Protein AF-A0A1V5ZK02-F1 (afdb_monomer_lite)

Radius of gyration: 15.04 Å; chains: 1; bounding box: 35×36×33 Å

InterPro domains:
  IPR056931 Phage T5 D14-like [PF24608] (16-97)

Foldseek 3Di:
DPPQPDDPVNVVVCPPPDLLRLQCRFEPDRDDLFWQEREHEEEDADDDPCLLVDPPRVVVVSVVRQCVRCVSSVHWYKYWYHYPPDFIKIWGQDDDPPFPDDRPNTGIHGPVVVVPDDCVVTGD

Secondary structure (DSSP, 8-state):
----TT-TTSGGG-TTS-HHHHHTTSSSB---TTB-EEEEEEEES---GGGGG-TT-HHHHHHHHHHHHHHHTTSEEEEEEEETTS--EEEESS--TT-SEEETTEEEEE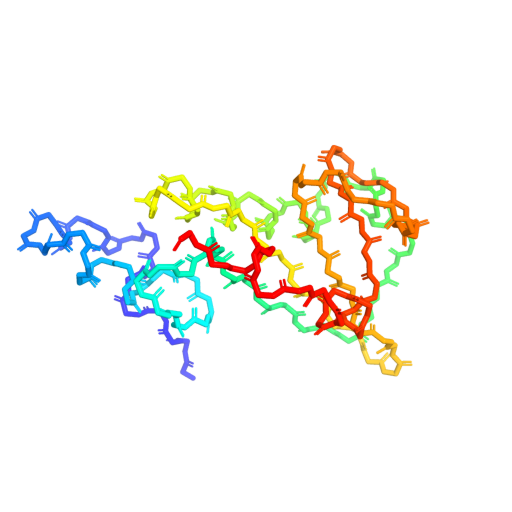HHHHHTS-HHHHB-

pLDDT: mean 85.63, std 16.73, range [30.28, 98.06]

Structure (mmCIF, N/CA/C/O backbone):
data_AF-A0A1V5ZK02-F1
#
_entry.id   AF-A0A1V5ZK02-F1
#
loop_
_atom_site.group_PDB
_atom_site.id
_atom_site.type_symbol
_atom_site.label_atom_id
_atom_site.label_alt_id
_atom_site.label_comp_id
_atom_site.label_asym_id
_atom_site.label_entity_id
_atom_site.label_seq_id
_atom_site.pdbx_PDB_ins_code
_atom_site.Cartn_x
_atom_site.Cartn_y
_atom_site.Cartn_z
_atom_site.occupancy
_atom_site.B_iso_or_equiv
_atom_site.auth_seq_id
_atom_site.auth_comp_id
_atom_site.auth_asym_id
_atom_site.auth_atom_id
_atom_site.pdbx_PDB_model_num
ATOM 1 N N . MET A 1 1 ? -16.018 10.434 -12.342 1.00 30.28 1 MET A N 1
ATOM 2 C CA . MET A 1 1 ? -16.495 10.823 -10.998 1.00 30.28 1 MET A CA 1
ATOM 3 C C . MET A 1 1 ? -15.443 10.374 -10.000 1.00 30.28 1 MET A C 1
ATOM 5 O O . MET A 1 1 ? -15.178 9.184 -9.946 1.00 30.28 1 MET A O 1
ATOM 9 N N . SER A 1 2 ? -14.779 11.310 -9.317 1.00 37.97 2 SER A N 1
ATOM 10 C CA . SER A 1 2 ? -13.853 11.001 -8.218 1.00 37.97 2 SER A CA 1
ATOM 11 C C . SER A 1 2 ? -14.695 10.634 -6.992 1.00 37.97 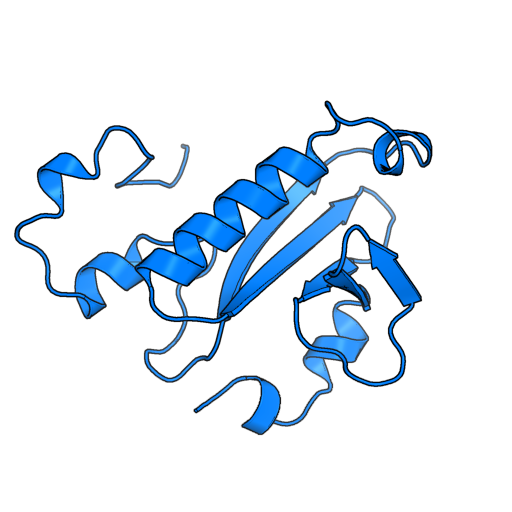2 SER A C 1
ATOM 13 O O . SER A 1 2 ? -15.553 11.421 -6.601 1.00 37.97 2 SER A O 1
ATOM 15 N N . GLY A 1 3 ? -14.533 9.417 -6.470 1.00 35.53 3 GLY A N 1
ATOM 16 C CA . GLY A 1 3 ? -15.409 8.798 -5.463 1.00 35.53 3 GLY A CA 1
ATOM 17 C C . GLY A 1 3 ? -15.213 9.277 -4.022 1.00 35.53 3 GLY A C 1
ATOM 18 O O . GLY A 1 3 ? -15.828 8.725 -3.117 1.00 35.53 3 GLY A O 1
ATOM 19 N N . ALA A 1 4 ? -14.392 10.298 -3.778 1.00 42.88 4 ALA A N 1
ATOM 20 C CA . ALA A 1 4 ? -14.150 10.797 -2.429 1.00 42.88 4 ALA A CA 1
ATOM 21 C C . ALA A 1 4 ? -15.220 11.829 -2.028 1.00 42.88 4 ALA A C 1
ATOM 23 O O . ALA A 1 4 ? -15.072 13.026 -2.280 1.00 42.88 4 ALA A O 1
ATOM 24 N N . TYR A 1 5 ? -16.295 11.382 -1.367 1.00 44.50 5 TYR A N 1
ATOM 25 C CA . TYR A 1 5 ? -17.279 12.286 -0.744 1.00 44.50 5 TYR A CA 1
ATOM 26 C C . TYR A 1 5 ? -16.613 13.192 0.321 1.00 44.50 5 TYR A C 1
ATOM 28 O O . TYR A 1 5 ? -17.021 14.336 0.533 1.00 44.50 5 TYR A O 1
ATOM 36 N N . LEU A 1 6 ? -15.505 12.724 0.912 1.00 47.56 6 LEU A N 1
ATOM 37 C CA . LEU A 1 6 ? -14.666 13.451 1.864 1.00 47.56 6 LEU A CA 1
ATOM 38 C C . LEU A 1 6 ? -13.194 13.495 1.411 1.00 47.56 6 LEU A C 1
ATOM 40 O O . LEU A 1 6 ? -12.305 12.989 2.083 1.00 47.56 6 LEU A O 1
ATOM 44 N N . GLY A 1 7 ? -12.905 14.135 0.273 1.00 45.00 7 GLY A N 1
ATOM 45 C CA . GLY A 1 7 ? -11.529 14.562 -0.024 1.00 45.00 7 GLY A CA 1
ATOM 46 C C . GLY A 1 7 ? -10.998 15.528 1.050 1.00 45.00 7 GLY A C 1
ATOM 47 O O . GLY A 1 7 ? -11.788 16.161 1.750 1.00 45.00 7 GLY A O 1
ATOM 48 N N . ALA A 1 8 ? -9.674 15.681 1.165 1.00 51.12 8 ALA A N 1
ATOM 49 C CA . ALA A 1 8 ? -8.982 16.423 2.236 1.00 51.12 8 ALA A CA 1
ATOM 50 C C . ALA A 1 8 ? -9.549 17.825 2.587 1.00 51.12 8 ALA A C 1
ATOM 52 O O . ALA A 1 8 ? -9.372 18.282 3.713 1.00 51.12 8 ALA A O 1
ATOM 53 N N . GLY A 1 9 ? -10.260 18.495 1.669 1.00 44.91 9 GLY A N 1
ATOM 54 C CA . GLY A 1 9 ? -10.945 19.774 1.913 1.00 44.91 9 GLY A CA 1
ATOM 55 C C . GLY A 1 9 ? -12.306 19.691 2.631 1.00 44.91 9 GLY A C 1
ATOM 56 O O . GLY A 1 9 ? -12.764 20.692 3.171 1.00 44.91 9 GLY A O 1
ATOM 57 N N . ASN A 1 10 ? -12.951 18.523 2.686 1.00 46.22 10 ASN A N 1
ATOM 58 C CA . ASN A 1 10 ? -14.303 18.344 3.236 1.00 46.22 10 ASN A CA 1
ATOM 59 C C . ASN A 1 10 ? -14.328 17.790 4.669 1.00 46.22 10 ASN A C 1
ATOM 61 O O . ASN A 1 10 ? -15.407 17.670 5.248 1.00 46.22 10 ASN A O 1
ATOM 65 N N . PHE A 1 11 ? -13.174 17.487 5.273 1.00 50.66 11 PHE A N 1
ATOM 66 C CA . PHE A 1 11 ? -13.100 16.915 6.626 1.00 50.66 11 PHE A CA 1
ATOM 67 C C . PHE A 1 11 ? -13.713 17.829 7.704 1.00 50.66 11 PHE A C 1
ATOM 69 O O . PHE A 1 11 ? -14.243 17.349 8.700 1.00 50.66 11 PHE A O 1
ATOM 76 N N . ILE A 1 12 ? -13.767 19.145 7.461 1.00 49.19 12 ILE A N 1
ATOM 77 C CA . ILE A 1 12 ? -14.454 20.111 8.339 1.00 49.19 12 ILE A CA 1
ATOM 78 C C . ILE A 1 12 ? -15.954 19.769 8.503 1.00 49.19 12 ILE A C 1
ATOM 80 O O . ILE A 1 12 ? -16.556 20.111 9.516 1.00 49.19 12 ILE A O 1
ATOM 84 N N . ARG A 1 13 ? -16.564 19.033 7.559 1.00 50.69 13 ARG A N 1
ATOM 85 C CA . ARG A 1 13 ? -17.958 18.558 7.653 1.00 50.69 13 ARG A CA 1
ATOM 86 C C . ARG A 1 13 ? -18.123 17.205 8.358 1.00 50.69 13 ARG A C 1
ATOM 88 O O . ARG A 1 13 ? -19.255 16.833 8.647 1.00 50.69 13 ARG A O 1
ATOM 95 N N . ALA A 1 14 ? -17.037 16.485 8.647 1.00 53.06 14 ALA A N 1
ATOM 96 C CA . ALA A 1 14 ? -17.073 15.165 9.284 1.00 53.06 14 ALA A CA 1
ATOM 97 C C . ALA A 1 14 ? -17.080 15.218 10.824 1.00 53.06 14 ALA A C 1
ATOM 99 O O . ALA A 1 14 ? -17.294 14.193 11.460 1.00 53.06 14 ALA A O 1
ATOM 100 N N . ALA A 1 15 ? -16.925 16.401 11.432 1.00 56.47 15 ALA A N 1
ATOM 101 C CA . ALA A 1 15 ? -16.872 16.581 12.889 1.00 56.47 15 ALA A CA 1
ATOM 102 C C . ALA A 1 15 ? -18.138 16.122 13.654 1.00 56.47 15 ALA A C 1
ATOM 104 O O . ALA A 1 15 ? -18.110 16.047 14.877 1.00 56.47 15 ALA A O 1
ATOM 105 N N . GLY A 1 16 ? -19.241 15.829 12.952 1.00 59.09 16 GLY A N 1
ATOM 106 C CA . GLY A 1 16 ? -20.477 15.283 13.526 1.00 59.09 16 GLY A CA 1
ATOM 107 C C . GLY A 1 16 ? -20.729 13.794 13.247 1.00 59.09 16 GLY A C 1
ATOM 108 O O . GLY A 1 16 ? -21.797 13.306 13.602 1.00 59.09 16 GLY A O 1
ATOM 109 N N . LEU A 1 17 ? -19.806 13.089 12.582 1.00 67.56 17 LEU A N 1
ATOM 110 C CA . LEU A 1 17 ? -19.939 11.667 12.242 1.00 67.56 17 LEU A CA 1
ATOM 111 C C . LEU A 1 17 ? -19.232 10.785 13.276 1.00 67.56 17 LEU A C 1
ATOM 113 O O . LEU A 1 17 ? -18.156 11.148 13.756 1.00 67.56 17 LEU A O 1
ATOM 117 N N . THR A 1 18 ? -19.800 9.613 13.574 1.00 71.06 18 THR A N 1
ATOM 118 C CA . THR A 1 18 ? -19.133 8.599 14.409 1.00 71.06 18 THR A CA 1
ATOM 119 C C . THR A 1 18 ? -17.879 8.068 13.711 1.00 71.06 18 THR A C 1
ATOM 121 O O . THR A 1 18 ? -17.777 8.127 12.485 1.00 71.06 18 THR A O 1
ATOM 124 N N . GLU A 1 19 ? -16.922 7.523 14.464 1.00 68.75 19 GLU A N 1
ATOM 125 C CA . GLU A 1 19 ? -15.698 6.927 13.896 1.00 68.75 19 GLU A CA 1
ATOM 126 C C . GLU A 1 19 ? -16.014 5.869 12.824 1.00 68.75 19 GLU A C 1
ATOM 128 O O . GLU A 1 19 ? -15.403 5.853 11.756 1.00 68.75 19 GLU A O 1
ATOM 133 N N . GLU A 1 20 ? -17.047 5.055 13.051 1.00 68.94 20 GLU A N 1
ATOM 134 C CA . GLU A 1 20 ? -17.546 4.075 12.081 1.00 68.94 20 GLU A CA 1
ATOM 135 C C . GLU A 1 20 ? -17.998 4.741 10.777 1.00 68.94 20 GLU A C 1
ATOM 137 O O . GLU A 1 20 ? -17.611 4.310 9.693 1.00 68.94 20 GLU A O 1
ATOM 142 N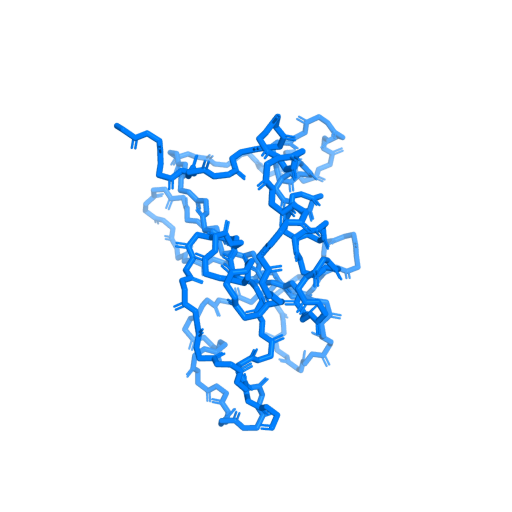 N . GLN A 1 21 ? -18.766 5.829 10.860 1.00 68.75 21 GLN A N 1
ATOM 143 C CA . GLN A 1 21 ? -19.214 6.573 9.684 1.00 68.75 21 GLN A CA 1
ATOM 144 C C . GLN A 1 21 ? -18.053 7.248 8.956 1.00 68.75 21 GLN A C 1
ATOM 146 O O . GLN A 1 21 ? -18.052 7.286 7.730 1.00 68.75 21 GLN A O 1
ATOM 151 N N . GLN A 1 22 ? -17.057 7.755 9.685 1.00 69.38 22 GLN A N 1
ATOM 152 C CA . GLN A 1 22 ? -15.852 8.319 9.079 1.00 69.38 22 GLN A CA 1
ATOM 153 C C . GLN A 1 22 ? -15.060 7.237 8.336 1.00 69.38 22 GLN A C 1
ATOM 155 O O . GLN A 1 22 ? -14.624 7.481 7.214 1.00 69.38 22 GLN A O 1
ATOM 160 N N . SER A 1 23 ? -14.958 6.025 8.894 1.00 70.44 23 SER A N 1
ATOM 161 C CA . SER A 1 23 ? -14.218 4.907 8.291 1.00 70.44 23 SER A CA 1
ATOM 162 C C . SER A 1 23 ? -14.754 4.457 6.926 1.00 70.44 23 SER A C 1
ATOM 164 O O . SER A 1 23 ? -13.980 4.000 6.090 1.00 70.44 23 SER A O 1
ATOM 166 N N . VAL A 1 24 ? -16.051 4.654 6.655 1.00 71.00 24 VAL A N 1
ATOM 167 C CA . VAL A 1 24 ? -16.679 4.354 5.351 1.00 71.00 24 VAL A CA 1
ATOM 168 C C . VAL A 1 24 ? -16.160 5.267 4.234 1.00 71.00 24 VAL A C 1
ATOM 170 O O . VAL A 1 24 ? -16.241 4.917 3.059 1.00 71.00 24 VAL A O 1
ATOM 173 N N . PHE A 1 25 ? -15.626 6.439 4.578 1.00 74.31 25 PHE A N 1
ATOM 174 C CA . PHE A 1 25 ? -15.142 7.424 3.611 1.00 74.31 25 PHE A CA 1
ATOM 175 C C . PHE A 1 25 ? -13.613 7.476 3.499 1.00 74.31 25 PHE A C 1
ATOM 177 O O . PHE A 1 25 ? -13.096 8.381 2.845 1.00 74.31 25 PHE A O 1
ATOM 184 N N . ILE A 1 26 ? -12.900 6.555 4.152 1.00 80.38 26 ILE A N 1
ATOM 185 C CA . ILE A 1 26 ? -11.437 6.536 4.226 1.00 80.38 26 ILE A CA 1
ATOM 186 C C . ILE A 1 26 ? -10.886 5.395 3.359 1.00 80.38 26 ILE A C 1
ATOM 188 O O . I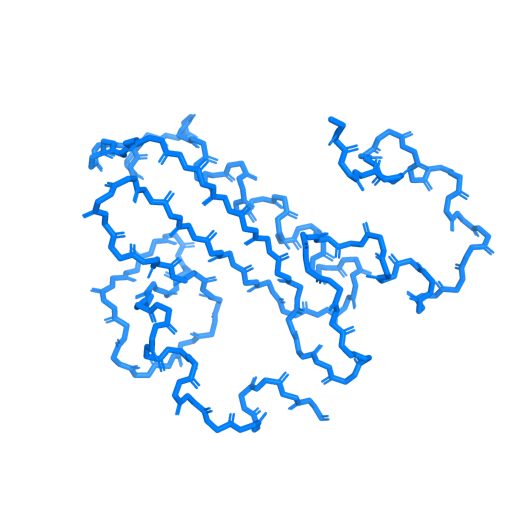LE A 1 26 ? -11.304 4.245 3.499 1.00 80.38 26 ILE A O 1
ATOM 192 N N . GLY A 1 27 ? -9.906 5.712 2.508 1.00 83.12 27 GLY A N 1
ATOM 193 C CA . GLY A 1 27 ? -9.311 4.781 1.545 1.00 83.12 27 GLY A CA 1
ATOM 194 C C . GLY A 1 27 ? -10.191 4.483 0.323 1.00 83.12 27 GLY A C 1
ATOM 195 O O . GLY A 1 27 ? -11.316 4.965 0.189 1.00 83.12 27 GLY A O 1
ATOM 196 N N . ASP A 1 28 ? -9.665 3.654 -0.577 1.00 87.81 28 ASP A N 1
ATOM 197 C CA . ASP A 1 28 ? -10.322 3.262 -1.831 1.00 87.81 28 ASP A CA 1
ATOM 198 C C . ASP A 1 28 ? -11.257 2.044 -1.671 1.00 87.81 28 ASP A C 1
ATOM 200 O O . ASP A 1 28 ? -12.115 1.802 -2.524 1.00 87.81 28 ASP A O 1
ATOM 204 N N . ILE A 1 29 ? -11.098 1.252 -0.601 1.00 89.19 29 ILE A N 1
ATOM 205 C CA . ILE A 1 29 ? -11.902 0.048 -0.330 1.00 89.19 29 ILE A CA 1
ATOM 206 C C . ILE A 1 29 ? -12.523 0.136 1.063 1.00 89.19 29 ILE A C 1
ATOM 208 O O . ILE A 1 29 ? -11.812 0.187 2.066 1.00 89.19 29 ILE A O 1
ATOM 212 N N . ILE A 1 30 ? -13.854 0.055 1.122 1.00 89.25 30 ILE A N 1
ATOM 213 C CA . ILE A 1 30 ? -14.597 -0.066 2.381 1.00 89.25 30 ILE A CA 1
ATOM 214 C C . ILE A 1 30 ? -14.407 -1.484 2.923 1.00 89.25 30 ILE A C 1
ATOM 216 O O . ILE A 1 30 ? -14.685 -2.467 2.232 1.00 89.25 30 ILE A O 1
ATOM 220 N N . THR A 1 31 ? -13.951 -1.587 4.168 1.00 90.06 31 THR A N 1
ATOM 221 C CA . THR A 1 31 ? -13.654 -2.860 4.834 1.00 90.06 31 THR A CA 1
ATOM 222 C C . THR A 1 31 ? -14.521 -3.055 6.081 1.00 90.06 31 THR A C 1
ATOM 224 O O . THR A 1 31 ? -15.032 -2.076 6.632 1.00 90.06 31 THR A O 1
ATOM 227 N N . PRO A 1 32 ? -14.711 -4.303 6.555 1.00 89.94 32 PRO A N 1
ATOM 228 C CA . PRO A 1 32 ? -15.365 -4.563 7.835 1.00 89.94 32 PRO A CA 1
ATOM 229 C C . PRO A 1 32 ? -14.706 -3.810 8.999 1.00 89.94 32 PRO A C 1
ATOM 231 O O . PRO A 1 32 ? -13.515 -3.483 8.964 1.00 89.94 32 PRO A O 1
ATOM 234 N N . VAL A 1 33 ? -15.467 -3.574 10.071 1.00 88.12 33 VAL A N 1
ATOM 235 C CA . VAL A 1 33 ? -14.987 -2.829 11.250 1.00 88.12 33 VAL A CA 1
ATOM 236 C C . VAL A 1 33 ? -13.731 -3.472 11.845 1.00 88.12 33 VAL A C 1
ATOM 238 O O . VAL A 1 33 ? -12.748 -2.775 12.082 1.00 88.12 33 VAL A O 1
ATOM 241 N N . ASN A 1 34 ? -13.716 -4.801 11.986 1.00 92.06 34 ASN A N 1
ATOM 242 C CA . ASN A 1 34 ? -12.593 -5.556 12.549 1.00 92.06 34 ASN A CA 1
ATOM 243 C C . ASN A 1 34 ? -11.438 -5.809 11.562 1.00 92.06 34 ASN A C 1
ATOM 245 O O . ASN A 1 34 ? -10.467 -6.478 11.909 1.00 92.06 34 ASN A O 1
ATOM 249 N N . PHE A 1 35 ? -11.518 -5.298 10.333 1.00 94.94 35 PHE A N 1
ATOM 250 C CA . PHE A 1 35 ? -10.434 -5.427 9.369 1.00 94.94 35 PHE A CA 1
ATOM 251 C C . PHE A 1 35 ? -9.295 -4.459 9.710 1.00 94.94 35 PHE A C 1
ATOM 253 O O . PHE A 1 35 ? -9.508 -3.252 9.857 1.00 94.94 35 PHE A O 1
ATOM 260 N N . LYS A 1 36 ? -8.075 -4.993 9.795 1.00 95.50 36 LYS A N 1
ATOM 261 C CA . LYS A 1 36 ? -6.869 -4.319 10.290 1.00 95.50 36 LYS A CA 1
ATOM 262 C C . LYS A 1 36 ? -6.382 -3.183 9.408 1.00 95.50 36 LYS A C 1
ATOM 264 O O . LYS A 1 36 ? -5.663 -2.331 9.924 1.00 95.50 36 LYS A O 1
ATOM 269 N N . PHE A 1 37 ? -6.716 -3.168 8.116 1.00 95.44 37 PHE A N 1
ATOM 270 C CA . PHE A 1 37 ? -6.099 -2.248 7.161 1.00 95.44 37 PHE A CA 1
ATOM 271 C C . PHE A 1 37 ? -7.055 -1.195 6.587 1.00 95.44 37 PHE A C 1
ATOM 273 O O . PHE A 1 37 ? -8.212 -1.479 6.279 1.00 95.44 37 PHE A O 1
ATOM 280 N N . VAL A 1 38 ? -6.534 0.012 6.372 1.00 95.19 38 VAL A N 1
ATOM 281 C CA . VAL A 1 38 ? -7.041 0.957 5.370 1.00 95.19 38 VAL A CA 1
ATOM 282 C C . VAL A 1 38 ? -6.316 0.675 4.064 1.00 95.19 38 VAL A C 1
ATOM 284 O O . VAL A 1 38 ? -5.085 0.590 4.051 1.00 95.19 38 VAL A O 1
ATOM 287 N N . ILE A 1 39 ? -7.076 0.517 2.981 1.00 96.06 39 ILE A N 1
ATOM 288 C CA . ILE A 1 39 ? -6.533 0.151 1.675 1.00 96.06 39 ILE A CA 1
ATOM 289 C C . ILE A 1 39 ? -6.639 1.332 0.717 1.00 96.06 39 ILE A C 1
ATOM 291 O O . ILE A 1 39 ? -7.733 1.822 0.455 1.00 96.06 39 ILE A O 1
ATOM 295 N N . GLU A 1 40 ? -5.506 1.708 0.137 1.00 96.44 40 GLU A N 1
ATOM 296 C CA . GLU A 1 40 ? -5.426 2.596 -1.023 1.00 96.44 40 GLU A CA 1
ATOM 297 C C . GLU A 1 40 ? -5.020 1.770 -2.251 1.00 96.44 40 GLU A C 1
ATOM 299 O O . GLU A 1 40 ? -4.119 0.930 -2.165 1.00 96.44 40 GLU A O 1
ATOM 304 N N . HIS A 1 41 ? -5.651 1.988 -3.406 1.00 96.12 41 HIS A N 1
ATOM 305 C CA . HIS A 1 41 ? -5.347 1.285 -4.649 1.00 96.12 41 HIS A CA 1
ATOM 306 C C . HIS A 1 41 ? -5.064 2.250 -5.805 1.00 96.12 41 HIS A C 1
ATOM 308 O O . HIS A 1 41 ? -5.920 2.985 -6.296 1.00 96.12 41 HIS A O 1
ATOM 314 N N . LYS A 1 42 ? -3.851 2.160 -6.345 1.00 95.44 42 LYS A N 1
ATOM 315 C CA . LYS A 1 42 ? -3.362 3.012 -7.427 1.00 95.44 42 LYS A CA 1
ATOM 316 C C . LYS A 1 42 ? -3.082 2.198 -8.682 1.00 95.44 42 LYS A C 1
ATOM 318 O O . LYS A 1 42 ? -2.383 1.188 -8.639 1.00 95.44 42 LYS A O 1
ATOM 323 N N . ALA A 1 43 ? -3.618 2.643 -9.815 1.00 94.62 43 ALA A N 1
ATOM 324 C CA . ALA A 1 43 ? -3.403 2.014 -11.113 1.00 94.62 43 ALA A CA 1
ATOM 325 C C . ALA A 1 43 ? -2.858 3.031 -12.120 1.00 94.62 43 ALA A C 1
ATOM 327 O O . ALA A 1 43 ? -3.481 4.064 -12.351 1.00 94.62 43 ALA A O 1
ATOM 328 N N . TYR A 1 44 ? -1.704 2.725 -12.712 1.00 93.19 44 TYR A N 1
ATOM 329 C CA . TYR A 1 44 ? -0.989 3.593 -13.649 1.00 93.19 44 TYR A CA 1
ATOM 330 C C . TYR A 1 44 ? -0.526 2.808 -14.877 1.00 93.19 44 TYR A C 1
ATOM 332 O O . TYR A 1 44 ? -0.471 1.578 -14.868 1.00 93.19 44 TYR A O 1
ATOM 340 N N . ASN A 1 45 ? -0.191 3.514 -15.956 1.00 92.19 45 ASN A N 1
ATOM 341 C CA . ASN A 1 45 ? 0.224 2.860 -17.195 1.00 92.19 45 ASN A CA 1
ATOM 342 C C . ASN A 1 45 ? 1.582 2.170 -17.045 1.00 92.19 45 ASN A C 1
ATOM 344 O O . ASN A 1 45 ? 1.716 0.989 -17.358 1.00 92.19 45 ASN A O 1
ATOM 348 N N . GLU A 1 46 ? 2.563 2.891 -16.519 1.00 89.88 46 GLU A N 1
ATOM 349 C CA . GLU A 1 46 ? 3.945 2.446 -16.400 1.00 89.88 46 GLU A CA 1
ATOM 350 C C . GLU A 1 46 ? 4.574 2.958 -15.104 1.00 89.88 46 GLU A C 1
ATOM 352 O O . GLU A 1 46 ? 4.023 3.839 -14.440 1.00 89.88 46 GLU A O 1
ATOM 357 N N . ALA A 1 47 ? 5.704 2.359 -14.743 1.00 85.56 47 ALA A N 1
ATOM 358 C CA . ALA A 1 47 ? 6.553 2.791 -13.645 1.00 85.56 47 ALA A CA 1
ATOM 359 C C . ALA A 1 47 ? 7.984 2.844 -14.165 1.00 85.56 47 ALA A C 1
ATOM 361 O O . ALA A 1 47 ? 8.430 1.869 -14.784 1.00 85.56 47 ALA A O 1
ATOM 362 N N . ASP A 1 48 ? 8.702 3.925 -13.879 1.00 88.06 48 ASP A N 1
ATOM 363 C CA . ASP A 1 48 ? 10.145 3.941 -14.054 1.00 88.06 48 ASP A CA 1
ATOM 364 C C . ASP A 1 48 ? 10.804 3.382 -12.783 1.00 88.06 48 ASP A C 1
ATOM 366 O O . ASP A 1 48 ? 10.419 3.707 -11.661 1.00 88.06 48 ASP A O 1
ATOM 370 N N . PHE A 1 49 ? 11.805 2.513 -12.929 1.00 87.44 49 PHE A N 1
ATOM 371 C CA . PHE A 1 49 ? 12.552 2.002 -11.777 1.00 87.44 49 PHE A CA 1
ATOM 372 C C . PHE A 1 49 ? 13.231 3.134 -10.987 1.00 87.44 49 PHE A C 1
ATOM 374 O O . PHE A 1 49 ? 13.297 3.087 -9.756 1.00 87.44 49 PHE A O 1
ATOM 381 N N . TRP A 1 50 ? 13.688 4.177 -11.680 1.00 90.19 50 TRP A N 1
ATOM 382 C CA . TRP A 1 50 ? 14.311 5.352 -11.086 1.00 90.19 50 TRP A CA 1
ATOM 383 C C . TRP A 1 50 ? 13.343 6.186 -10.245 1.00 90.19 50 TRP A C 1
ATOM 385 O O . TRP A 1 50 ? 13.797 6.897 -9.345 1.00 90.19 50 TRP A O 1
ATOM 395 N N . ASP A 1 51 ? 12.026 6.040 -10.433 1.00 89.75 51 ASP A N 1
ATOM 396 C CA . ASP A 1 51 ? 11.030 6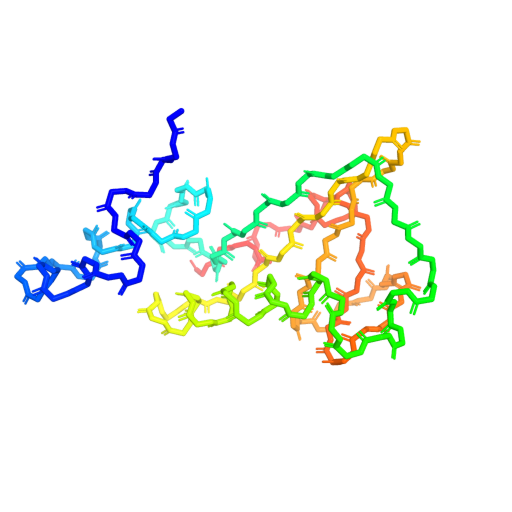.709 -9.590 1.00 89.75 51 ASP A CA 1
ATOM 397 C C . ASP A 1 51 ? 11.142 6.282 -8.123 1.00 89.75 51 ASP A C 1
ATOM 399 O O . ASP A 1 51 ? 10.881 7.077 -7.223 1.00 89.75 51 ASP A O 1
ATOM 403 N N . LEU A 1 52 ? 11.622 5.068 -7.837 1.00 88.06 52 LEU A N 1
ATOM 404 C CA . LEU A 1 52 ? 11.872 4.643 -6.457 1.00 88.06 52 LEU A CA 1
ATOM 405 C C . LEU A 1 52 ? 12.879 5.573 -5.757 1.00 88.06 52 LEU A C 1
ATOM 407 O O . LEU A 1 52 ? 12.733 5.884 -4.572 1.00 88.06 52 LEU A O 1
ATOM 411 N N . PHE A 1 53 ? 13.858 6.092 -6.492 1.00 90.56 53 PHE A N 1
ATOM 412 C CA . PHE A 1 53 ? 14.896 6.979 -5.964 1.00 90.56 53 PHE A CA 1
ATOM 413 C C . PHE A 1 53 ? 14.525 8.461 -6.076 1.00 90.56 53 PHE A C 1
ATOM 415 O O . PHE A 1 53 ? 15.190 9.312 -5.486 1.00 90.56 53 PHE A O 1
ATOM 422 N N . ASN A 1 54 ? 13.443 8.780 -6.785 1.00 92.38 54 ASN A N 1
ATOM 423 C CA . ASN A 1 54 ? 12.966 10.140 -6.956 1.00 92.38 54 ASN A CA 1
ATOM 424 C C . ASN A 1 54 ? 12.053 10.549 -5.786 1.00 92.38 54 ASN A C 1
ATOM 426 O O . ASN A 1 54 ? 11.012 9.943 -5.522 1.00 92.38 54 ASN A O 1
ATOM 430 N N . ALA A 1 55 ? 12.418 11.618 -5.076 1.00 90.25 55 ALA A N 1
ATOM 431 C CA . ALA A 1 55 ? 11.611 12.152 -3.978 1.00 90.25 55 ALA A CA 1
ATOM 432 C C . ALA A 1 55 ? 10.239 12.666 -4.448 1.00 90.25 55 ALA A C 1
ATOM 434 O O . ALA A 1 55 ? 9.264 12.584 -3.702 1.00 90.25 55 ALA A O 1
ATOM 435 N N . SER A 1 56 ? 10.150 13.134 -5.692 1.00 91.62 56 SER A N 1
ATOM 436 C CA . SER A 1 56 ? 8.916 13.628 -6.306 1.00 91.62 56 SER A CA 1
ATOM 437 C C . SER A 1 56 ? 8.089 12.529 -6.974 1.00 91.62 56 SER A C 1
ATOM 439 O O . SER A 1 56 ? 7.073 12.837 -7.593 1.00 91.62 56 SER A O 1
ATOM 441 N N . ALA A 1 57 ? 8.497 11.259 -6.869 1.00 92.69 57 ALA A N 1
ATOM 442 C CA . ALA A 1 57 ? 7.737 10.171 -7.461 1.00 92.69 57 ALA A CA 1
ATOM 443 C C . ALA A 1 57 ? 6.339 10.041 -6.832 1.00 92.69 57 ALA A C 1
ATOM 445 O O . ALA A 1 57 ? 6.212 10.124 -5.602 1.00 92.69 57 ALA A O 1
ATOM 446 N N . PRO A 1 58 ? 5.306 9.744 -7.642 1.00 92.50 58 PRO A N 1
ATOM 447 C CA . PRO A 1 58 ? 3.927 9.607 -7.172 1.00 92.50 58 PRO A CA 1
ATOM 448 C C . PRO A 1 58 ? 3.744 8.618 -6.009 1.00 92.50 58 PRO A C 1
ATOM 450 O O . PRO A 1 58 ? 2.931 8.851 -5.118 1.00 92.50 58 PRO A O 1
ATOM 453 N N . ILE A 1 59 ? 4.559 7.557 -5.955 1.00 93.75 59 ILE A N 1
ATOM 454 C CA . ILE A 1 59 ? 4.534 6.553 -4.878 1.00 93.75 59 ILE A CA 1
ATOM 455 C C . ILE A 1 59 ? 4.681 7.165 -3.478 1.00 93.75 59 ILE A C 1
ATOM 457 O O . ILE A 1 59 ? 4.065 6.690 -2.525 1.00 93.75 59 ILE A O 1
ATOM 461 N N . ASN A 1 60 ? 5.453 8.247 -3.344 1.00 94.06 60 ASN A N 1
ATOM 462 C CA . ASN A 1 60 ? 5.658 8.918 -2.061 1.00 94.06 60 ASN A CA 1
ATOM 463 C C . ASN A 1 60 ? 4.395 9.645 -1.592 1.00 94.06 60 ASN A C 1
ATOM 465 O O . ASN A 1 60 ? 4.104 9.670 -0.396 1.00 94.06 60 ASN A O 1
ATOM 469 N N . GLU A 1 61 ? 3.636 10.216 -2.529 1.00 94.50 61 GLU A N 1
ATOM 470 C CA . GLU A 1 61 ? 2.357 10.852 -2.232 1.00 94.50 61 GLU A CA 1
ATOM 471 C C . GLU A 1 61 ? 1.323 9.810 -1.801 1.00 94.50 61 GLU A C 1
ATOM 473 O O . GLU A 1 61 ? 0.659 10.000 -0.784 1.00 94.50 61 GLU A O 1
ATOM 478 N N . TRP A 1 62 ? 1.242 8.677 -2.502 1.00 95.38 62 TRP A N 1
ATOM 479 C CA . TRP A 1 62 ? 0.297 7.606 -2.165 1.00 95.38 62 TRP A CA 1
ATOM 480 C C . TRP A 1 62 ? 0.598 6.987 -0.799 1.00 95.38 62 TRP A C 1
ATOM 482 O O . TRP A 1 62 ? -0.313 6.779 -0.003 1.00 95.38 62 TRP A O 1
ATOM 492 N N . ILE A 1 63 ? 1.881 6.763 -0.487 1.00 95.75 63 ILE A N 1
ATOM 493 C CA . ILE A 1 63 ? 2.332 6.314 0.839 1.00 95.75 63 ILE A CA 1
ATOM 494 C C . ILE A 1 63 ? 1.885 7.292 1.926 1.00 95.75 63 ILE A C 1
ATOM 496 O O . ILE A 1 63 ? 1.418 6.867 2.983 1.00 95.75 63 ILE A O 1
ATOM 500 N N . LYS A 1 64 ? 2.015 8.600 1.682 1.00 95.06 64 LYS A N 1
ATOM 501 C CA . LYS A 1 64 ? 1.577 9.631 2.625 1.00 95.06 64 LYS A CA 1
ATOM 502 C C . LYS A 1 64 ? 0.058 9.602 2.808 1.00 95.06 64 LYS A C 1
ATOM 504 O O . LYS A 1 64 ? -0.390 9.607 3.948 1.00 95.06 64 LYS A O 1
ATOM 509 N N . GLN A 1 65 ? -0.702 9.532 1.713 1.00 92.62 65 GLN A N 1
ATOM 510 C CA . GLN A 1 65 ? -2.168 9.474 1.724 1.00 92.62 65 GLN A CA 1
ATOM 511 C C . GLN A 1 65 ? -2.671 8.302 2.572 1.00 92.62 65 GLN A C 1
ATOM 513 O O . GLN A 1 65 ? -3.313 8.530 3.595 1.00 92.62 65 GLN A O 1
ATOM 518 N N . VAL A 1 66 ? -2.275 7.070 2.232 1.00 95.50 66 VAL A N 1
ATOM 519 C CA . VAL A 1 66 ? -2.741 5.875 2.954 1.00 95.50 66 VAL A CA 1
ATOM 520 C C . VAL A 1 66 ? -2.302 5.874 4.420 1.00 95.50 66 VAL A C 1
ATOM 522 O O . VAL A 1 66 ? -3.012 5.364 5.278 1.00 95.50 66 VAL A O 1
ATOM 525 N N . SER A 1 67 ? -1.141 6.460 4.735 1.00 95.75 67 SER A N 1
ATOM 526 C CA . SER A 1 67 ? -0.645 6.539 6.114 1.00 95.75 67 SER A CA 1
ATOM 527 C C . SER A 1 67 ? -1.472 7.507 6.954 1.00 95.75 67 SER A C 1
ATOM 529 O O . SER A 1 67 ? -1.839 7.170 8.074 1.00 95.75 67 SER A O 1
ATOM 531 N N . THR A 1 68 ? -1.792 8.687 6.411 1.00 92.00 68 THR A N 1
ATOM 532 C CA . THR A 1 68 ? -2.674 9.662 7.070 1.00 92.00 68 THR A CA 1
ATOM 533 C C . THR A 1 68 ? -4.077 9.095 7.270 1.00 92.00 68 THR A C 1
ATOM 535 O O . THR A 1 68 ? -4.684 9.295 8.319 1.00 92.00 68 THR A O 1
ATOM 538 N N . ASP A 1 69 ? -4.585 8.365 6.286 1.00 89.75 69 ASP A N 1
ATOM 539 C CA . ASP A 1 69 ? -5.907 7.752 6.345 1.00 89.75 69 ASP A CA 1
ATOM 540 C C . ASP A 1 69 ? -5.967 6.595 7.354 1.00 89.75 69 ASP A C 1
ATOM 542 O O . ASP A 1 69 ? -6.894 6.517 8.160 1.00 89.75 69 ASP A O 1
ATOM 546 N N . ALA A 1 70 ? -4.933 5.754 7.397 1.00 92.25 70 ALA A N 1
ATOM 547 C CA . ALA A 1 70 ? -4.797 4.699 8.396 1.00 92.25 70 ALA A CA 1
ATOM 548 C C . ALA A 1 70 ? -4.679 5.247 9.828 1.00 92.25 70 ALA A C 1
ATOM 550 O O . ALA A 1 70 ? -5.328 4.723 10.732 1.00 92.25 70 ALA A O 1
ATOM 551 N N . GLU A 1 71 ? -3.910 6.323 10.028 1.00 91.50 71 GLU A N 1
ATOM 552 C CA . GLU A 1 71 ? -3.787 7.006 11.322 1.00 91.50 71 GLU A CA 1
ATOM 553 C C . GLU A 1 71 ? -5.146 7.517 11.818 1.00 91.50 71 GLU A C 1
ATOM 555 O O . GLU A 1 71 ? -5.516 7.269 12.964 1.00 91.50 71 GLU A O 1
ATOM 560 N N . ARG A 1 72 ? -5.923 8.159 10.936 1.00 86.06 72 ARG A N 1
ATOM 561 C CA . ARG A 1 72 ? -7.273 8.660 11.246 1.00 86.06 72 ARG A CA 1
ATOM 562 C C . ARG A 1 72 ? -8.264 7.552 11.574 1.00 86.06 72 ARG A C 1
ATOM 564 O O . ARG A 1 72 ? -9.119 7.742 12.426 1.00 86.06 72 ARG A O 1
ATOM 571 N N . ALA A 1 73 ? -8.168 6.420 10.883 1.00 86.00 73 ALA A N 1
ATOM 572 C CA . ALA A 1 73 ? -9.052 5.280 11.094 1.00 86.00 73 ALA A CA 1
ATOM 573 C C . ALA A 1 73 ? -8.586 4.349 12.227 1.00 86.00 73 ALA A C 1
ATOM 575 O O . ALA A 1 73 ? -9.216 3.316 12.441 1.00 86.00 73 ALA A O 1
ATOM 576 N N . HIS A 1 74 ? -7.472 4.657 12.905 1.00 89.44 74 HIS A N 1
ATOM 577 C CA . HIS A 1 74 ? -6.827 3.775 13.886 1.00 89.44 74 HIS A CA 1
ATOM 578 C C . HIS A 1 74 ? -6.566 2.350 13.354 1.00 89.44 74 HIS A C 1
ATOM 580 O O . HIS A 1 74 ? -6.656 1.359 14.078 1.00 89.44 74 HIS A O 1
ATOM 586 N N . LYS A 1 75 ? -6.220 2.250 12.067 1.00 92.75 75 LYS A N 1
ATOM 587 C CA . LYS A 1 75 ? -5.936 1.004 11.340 1.00 92.75 75 LYS A CA 1
ATOM 588 C C . LYS A 1 75 ? -4.499 1.016 10.805 1.00 92.75 75 LYS A C 1
ATOM 590 O O . LYS A 1 75 ? -3.785 2.011 10.881 1.00 92.75 75 LYS A O 1
ATOM 595 N N . LYS A 1 76 ? -4.043 -0.108 10.256 1.00 96.06 76 LYS A N 1
ATOM 596 C CA . LYS A 1 76 ? -2.760 -0.224 9.547 1.00 96.06 76 LYS A CA 1
ATOM 597 C C . LYS A 1 76 ? -2.909 0.243 8.092 1.00 96.06 76 LYS A C 1
ATOM 599 O O . LYS A 1 76 ? -3.952 0.011 7.491 1.00 96.06 76 LYS A O 1
ATOM 604 N N . PRO A 1 77 ? -1.894 0.856 7.471 1.00 97.25 77 PRO A N 1
ATOM 605 C CA . PRO A 1 77 ? -1.990 1.219 6.064 1.00 97.25 77 PRO A CA 1
ATOM 606 C C . PRO A 1 77 ? -1.593 0.056 5.142 1.00 97.25 77 PRO A C 1
ATOM 608 O O . PRO A 1 77 ? -0.626 -0.663 5.410 1.00 97.25 77 PRO A O 1
ATOM 611 N N . MET A 1 78 ? -2.300 -0.085 4.021 1.00 97.88 78 MET A N 1
ATOM 612 C CA . MET A 1 78 ? -1.975 -1.000 2.928 1.00 97.88 78 MET A CA 1
ATOM 613 C C . MET A 1 78 ? -2.134 -0.276 1.590 1.00 97.88 78 MET A C 1
ATOM 615 O O . MET A 1 78 ? -3.226 0.161 1.241 1.00 97.88 78 MET A O 1
ATOM 619 N N . LEU A 1 79 ? -1.055 -0.170 0.817 1.00 98.06 79 LEU A N 1
ATOM 620 C CA . LEU A 1 79 ? -1.101 0.405 -0.528 1.00 98.06 79 LEU A CA 1
ATOM 621 C C . LEU A 1 79 ? -0.966 -0.703 -1.568 1.00 98.06 79 LEU A C 1
ATOM 623 O O . LEU A 1 79 ? -0.006 -1.467 -1.546 1.00 98.06 79 LEU A O 1
ATOM 627 N N . ILE A 1 80 ? -1.895 -0.761 -2.513 1.00 98.06 80 ILE A N 1
ATOM 628 C CA . ILE A 1 80 ? -1.868 -1.696 -3.635 1.00 98.06 80 ILE A CA 1
ATOM 629 C C . ILE A 1 80 ? -1.594 -0.907 -4.913 1.00 98.06 80 ILE A C 1
ATOM 631 O O . ILE A 1 80 ? -2.324 0.023 -5.246 1.00 98.06 80 ILE A O 1
ATOM 635 N N . VAL A 1 81 ? -0.562 -1.291 -5.660 1.00 96.88 81 VAL A N 1
ATOM 636 C CA . VAL A 1 81 ? -0.177 -0.624 -6.907 1.00 96.88 81 VAL A CA 1
ATOM 637 C C . VAL A 1 81 ? -0.255 -1.593 -8.081 1.00 96.88 81 VAL A C 1
ATOM 639 O O . VAL A 1 81 ? 0.251 -2.717 -8.030 1.00 96.88 81 VAL A O 1
ATOM 642 N N . LYS A 1 82 ? -0.882 -1.145 -9.171 1.00 95.88 82 LYS A N 1
ATOM 643 C CA . LYS A 1 82 ? -0.971 -1.852 -10.450 1.00 95.88 82 LYS A CA 1
ATOM 644 C C . LYS A 1 82 ? -0.369 -1.007 -11.569 1.00 95.88 82 LYS A C 1
ATOM 646 O O . LYS A 1 82 ? -0.812 0.110 -11.805 1.00 95.88 82 LYS A O 1
ATOM 651 N N . TYR A 1 83 ? 0.541 -1.604 -12.332 1.00 95.06 83 TYR A N 1
ATOM 652 C CA . TYR A 1 83 ? 1.005 -1.068 -13.617 1.00 95.06 83 TYR A CA 1
ATOM 653 C C . TYR A 1 83 ? 0.519 -1.939 -14.780 1.00 95.06 83 TYR A C 1
ATOM 655 O O . TYR A 1 83 ? 0.289 -3.139 -14.579 1.00 95.06 83 TYR A O 1
ATOM 663 N N . ASN A 1 84 ? 0.335 -1.402 -15.990 1.00 94.44 84 ASN A N 1
ATOM 664 C CA . ASN A 1 84 ? -0.138 -2.201 -17.132 1.00 94.44 84 ASN A CA 1
ATOM 665 C C . ASN A 1 84 ? 0.809 -3.375 -17.414 1.00 94.44 84 ASN A C 1
ATOM 667 O O . ASN A 1 84 ? 2.026 -3.248 -17.330 1.00 94.44 84 ASN A O 1
ATOM 671 N N . ASN A 1 85 ? 0.246 -4.551 -17.713 1.00 93.94 85 ASN A N 1
ATOM 672 C CA . ASN A 1 85 ? 0.999 -5.788 -17.983 1.00 93.94 85 ASN A CA 1
ATOM 673 C C . ASN A 1 85 ? 1.959 -6.256 -16.864 1.00 93.94 85 ASN A C 1
ATOM 675 O O . ASN A 1 85 ? 2.783 -7.138 -17.090 1.00 93.94 85 ASN A O 1
ATOM 679 N N . LYS A 1 86 ? 1.860 -5.699 -15.649 1.00 93.94 86 LYS A N 1
ATOM 680 C CA . LYS A 1 86 ? 2.598 -6.147 -14.455 1.00 93.94 86 LYS A CA 1
ATOM 681 C C . LYS A 1 86 ? 1.656 -6.751 -13.411 1.00 93.94 86 LYS A C 1
ATOM 683 O O . LYS A 1 86 ? 0.463 -6.427 -13.397 1.00 93.94 86 LYS A O 1
ATOM 688 N N . LYS A 1 87 ? 2.179 -7.606 -12.528 1.00 94.81 87 LYS A N 1
ATOM 689 C CA . LYS A 1 87 ? 1.458 -8.070 -11.328 1.00 94.81 87 LYS A CA 1
ATOM 690 C C . LYS A 1 87 ? 1.198 -6.898 -10.365 1.00 94.81 87 LYS A C 1
ATOM 692 O O . LYS A 1 87 ? 1.856 -5.863 -10.462 1.00 94.81 87 LYS A O 1
ATOM 697 N N . ARG A 1 88 ? 0.218 -7.047 -9.464 1.00 97.31 88 ARG A N 1
ATOM 698 C CA . ARG A 1 88 ? -0.036 -6.066 -8.393 1.00 97.31 88 ARG A CA 1
ATOM 699 C C . ARG A 1 88 ? 0.994 -6.223 -7.287 1.00 97.31 88 ARG A C 1
ATOM 701 O O . ARG A 1 88 ? 1.255 -7.349 -6.865 1.00 97.31 88 ARG A O 1
ATOM 708 N N . ILE A 1 89 ? 1.516 -5.098 -6.817 1.00 96.94 89 ILE A N 1
ATOM 709 C CA . ILE A 1 89 ? 2.416 -5.032 -5.666 1.00 96.94 89 ILE A CA 1
ATOM 710 C C . ILE A 1 89 ? 1.637 -4.452 -4.491 1.00 96.94 89 ILE A C 1
ATOM 712 O O . ILE A 1 89 ? 0.874 -3.503 -4.662 1.00 96.94 89 ILE A O 1
ATOM 716 N N . VAL A 1 90 ? 1.829 -5.026 -3.312 1.00 97.94 90 VAL A N 1
ATOM 717 C CA . VAL A 1 90 ? 1.262 -4.552 -2.052 1.00 97.94 90 VAL A CA 1
ATOM 718 C C . VAL A 1 90 ? 2.387 -4.033 -1.176 1.00 97.94 90 VAL A C 1
ATOM 720 O O . VAL A 1 90 ? 3.389 -4.715 -1.003 1.00 97.94 90 VAL A O 1
ATOM 723 N N . TYR A 1 91 ? 2.203 -2.850 -0.607 1.00 97.94 91 TYR A N 1
ATOM 724 C CA . TYR A 1 91 ? 3.098 -2.224 0.353 1.00 97.94 91 TYR A CA 1
ATOM 725 C C . TYR A 1 91 ? 2.405 -2.227 1.716 1.00 97.94 91 TYR A C 1
ATOM 727 O O . TYR A 1 91 ? 1.325 -1.650 1.866 1.00 97.94 91 TYR A O 1
ATOM 735 N N . ILE A 1 92 ? 3.045 -2.832 2.716 1.00 97.44 92 ILE A N 1
ATOM 736 C CA . ILE A 1 92 ? 2.603 -2.807 4.119 1.00 97.44 92 ILE A CA 1
ATOM 737 C C . ILE A 1 92 ? 3.752 -2.413 5.050 1.00 97.44 92 ILE A C 1
ATOM 739 O O . ILE A 1 92 ? 4.927 -2.537 4.709 1.00 97.44 92 ILE A O 1
ATOM 743 N N . LYS A 1 93 ? 3.421 -1.934 6.251 1.00 95.75 93 LYS A N 1
ATOM 744 C CA . LYS A 1 93 ? 4.408 -1.612 7.299 1.00 95.75 93 LYS A CA 1
ATOM 745 C C . LYS A 1 93 ? 4.846 -2.815 8.134 1.00 95.75 93 LYS A C 1
ATOM 747 O O . LYS A 1 93 ? 5.810 -2.717 8.888 1.00 95.75 93 LYS A O 1
ATOM 752 N N . GLU A 1 94 ? 4.140 -3.930 8.018 1.00 90.69 94 GLU A N 1
ATOM 753 C CA . GLU A 1 94 ? 4.401 -5.131 8.801 1.00 90.69 94 GLU A CA 1
ATOM 754 C C . GLU A 1 94 ? 5.444 -6.010 8.119 1.00 90.69 94 GLU A C 1
ATOM 756 O O . GLU A 1 94 ? 5.323 -6.327 6.934 1.00 90.69 94 GLU A O 1
ATOM 761 N N . LYS A 1 95 ? 6.479 -6.384 8.874 1.00 89.75 95 LYS A N 1
ATOM 762 C CA . LYS A 1 95 ? 7.505 -7.296 8.383 1.00 89.75 95 LYS A CA 1
ATOM 763 C C . LYS A 1 95 ? 6.992 -8.724 8.499 1.00 89.75 95 LYS A C 1
ATOM 765 O O . LYS A 1 95 ? 6.989 -9.289 9.588 1.00 89.75 95 LYS A O 1
ATOM 770 N N . VAL A 1 96 ? 6.605 -9.288 7.365 1.00 88.00 96 VAL A N 1
ATOM 771 C CA . VAL A 1 96 ? 6.312 -10.716 7.203 1.00 88.00 96 VAL A CA 1
ATOM 772 C C . VAL A 1 96 ? 7.395 -11.326 6.309 1.00 88.00 96 VAL A C 1
ATOM 774 O O . VAL A 1 96 ? 8.056 -10.608 5.552 1.00 88.00 96 VAL A O 1
ATOM 777 N N . GLU A 1 97 ? 7.637 -12.629 6.426 1.00 88.31 97 GLU A N 1
ATOM 778 C CA . GLU A 1 97 ? 8.580 -13.340 5.556 1.00 88.31 97 GLU A CA 1
ATOM 779 C C . GLU A 1 97 ? 8.172 -13.249 4.074 1.00 88.31 97 GLU A C 1
ATOM 781 O O . GLU A 1 97 ? 7.008 -13.030 3.749 1.00 88.31 97 GLU A O 1
ATOM 786 N N . ASN A 1 98 ? 9.136 -13.453 3.169 1.00 89.38 98 ASN A N 1
ATOM 787 C CA . ASN A 1 98 ? 8.924 -13.511 1.714 1.00 89.38 98 ASN A CA 1
ATOM 788 C C . ASN A 1 98 ? 8.478 -12.196 1.044 1.00 89.38 98 ASN A C 1
ATOM 790 O O . ASN A 1 98 ? 7.860 -12.218 -0.021 1.00 89.38 98 ASN A O 1
ATOM 794 N N . TYR A 1 99 ? 8.830 -11.038 1.612 1.00 95.06 99 TYR A N 1
ATOM 795 C CA . TYR A 1 99 ? 8.730 -9.777 0.872 1.00 95.06 99 TYR A CA 1
ATOM 796 C C . TYR A 1 99 ? 9.743 -9.741 -0.286 1.00 95.06 99 TYR A C 1
ATOM 798 O O . TYR A 1 99 ? 10.850 -10.268 -0.193 1.00 95.06 99 TYR A O 1
ATOM 806 N N . ILE A 1 100 ? 9.368 -9.091 -1.385 1.00 95.38 100 ILE A N 1
ATOM 807 C CA . ILE A 1 100 ? 10.166 -8.984 -2.613 1.00 95.38 100 ILE A CA 1
ATOM 808 C C . ILE A 1 100 ? 11.262 -7.927 -2.455 1.00 95.38 100 ILE A C 1
ATOM 810 O O . ILE A 1 100 ? 12.397 -8.132 -2.875 1.00 95.38 100 ILE A O 1
ATOM 814 N N . PHE A 1 101 ? 10.910 -6.767 -1.893 1.00 95.25 101 PHE A N 1
ATOM 815 C CA . PHE A 1 101 ? 11.843 -5.672 -1.622 1.00 95.25 101 PHE A CA 1
ATOM 816 C C . PHE A 1 101 ? 11.320 -4.742 -0.522 1.00 95.25 101 PHE A C 1
ATOM 818 O O . PHE A 1 101 ? 10.133 -4.750 -0.186 1.00 95.25 101 PHE A O 1
ATOM 825 N N . GLU A 1 102 ? 12.215 -3.923 0.028 1.00 95.38 102 GLU A N 1
ATOM 826 C CA . GLU A 1 102 ? 11.863 -2.864 0.973 1.00 95.38 102 GLU A CA 1
ATOM 827 C C . GLU A 1 102 ? 11.898 -1.502 0.290 1.00 95.38 102 GLU A C 1
ATOM 829 O O . GLU A 1 102 ? 12.792 -1.202 -0.503 1.00 95.38 102 GLU A O 1
ATOM 834 N N . TYR A 1 103 ? 10.948 -0.644 0.646 1.00 94.94 103 TYR A N 1
ATOM 835 C CA . TYR A 1 103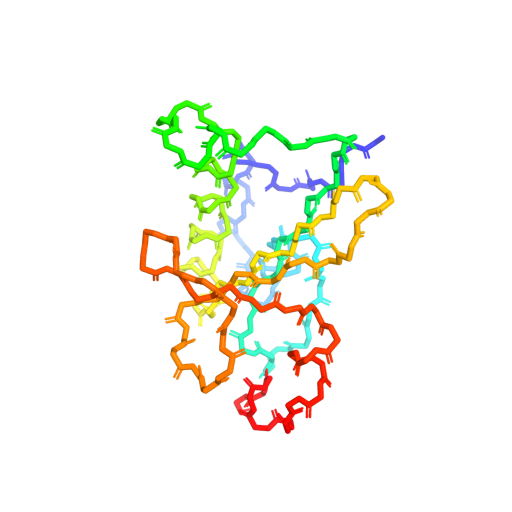 ? 10.901 0.729 0.174 1.00 94.94 103 TYR A CA 1
ATOM 836 C C . TYR A 1 103 ? 10.580 1.684 1.317 1.00 94.94 103 TYR A C 1
ATOM 838 O O . TYR A 1 103 ? 9.450 1.734 1.789 1.00 94.94 103 TYR A O 1
ATOM 846 N N . LYS A 1 104 ? 11.570 2.455 1.788 1.00 93.69 104 LYS A N 1
ATOM 847 C CA . LYS A 1 104 ? 11.383 3.471 2.847 1.00 93.69 104 LYS A CA 1
ATOM 848 C C . LYS A 1 104 ? 10.651 2.922 4.092 1.00 93.69 104 LYS A C 1
ATOM 850 O O . LYS A 1 104 ? 9.719 3.538 4.617 1.00 93.69 104 LYS A O 1
ATOM 855 N N . GLY A 1 105 ? 11.051 1.731 4.541 1.00 95.06 105 GLY A N 1
ATOM 856 C CA . GLY A 1 105 ? 10.441 1.044 5.686 1.00 95.06 105 GLY A CA 1
ATOM 857 C C . GLY A 1 105 ? 9.043 0.479 5.411 1.00 95.06 105 GLY A C 1
ATOM 858 O O . GLY A 1 105 ? 8.248 0.358 6.341 1.00 95.06 105 GLY A O 1
ATOM 859 N N . TRP A 1 106 ? 8.718 0.216 4.146 1.00 97.50 106 TRP A N 1
ATOM 860 C CA . TRP A 1 106 ? 7.582 -0.593 3.712 1.00 97.50 106 TRP A CA 1
ATOM 861 C C . TRP A 1 106 ? 8.087 -1.899 3.116 1.00 97.50 106 TRP A C 1
ATOM 863 O O . TRP A 1 106 ? 9.071 -1.896 2.378 1.00 97.50 106 TRP A O 1
ATOM 873 N N . TYR A 1 107 ? 7.387 -2.987 3.400 1.00 97.69 107 TYR A N 1
ATOM 874 C CA . TYR A 1 107 ? 7.657 -4.310 2.859 1.00 97.69 107 TYR A CA 1
ATOM 875 C C . TYR A 1 107 ? 6.724 -4.549 1.675 1.00 97.69 107 TYR A C 1
ATOM 877 O O . TYR A 1 107 ? 5.510 -4.347 1.786 1.00 97.69 107 TYR A O 1
ATOM 885 N N . CYS A 1 108 ? 7.308 -4.913 0.535 1.00 97.25 108 CYS A N 1
ATOM 886 C CA . CYS A 1 108 ? 6.610 -4.990 -0.742 1.00 97.25 108 CYS A CA 1
ATOM 887 C C . CYS A 1 108 ? 6.426 -6.450 -1.159 1.00 97.25 108 CYS A C 1
ATOM 889 O O . CYS A 1 108 ? 7.404 -7.187 -1.245 1.00 97.25 108 CYS A O 1
ATOM 891 N N . PHE A 1 109 ? 5.198 -6.853 -1.464 1.00 97.81 109 PHE A N 1
ATOM 892 C CA . PHE A 1 109 ? 4.811 -8.232 -1.778 1.00 97.81 109 PHE A CA 1
ATOM 893 C C . PHE A 1 109 ? 4.044 -8.291 -3.096 1.00 97.81 109 PHE A C 1
ATOM 895 O O . PHE A 1 109 ? 3.512 -7.275 -3.550 1.00 97.81 109 PHE A O 1
ATOM 902 N N . TRP A 1 110 ? 3.910 -9.474 -3.696 1.00 97.44 110 TRP A N 1
ATOM 903 C CA . TRP A 1 110 ? 2.877 -9.664 -4.707 1.00 97.44 110 TRP A CA 1
ATOM 904 C C . TRP A 1 110 ? 1.529 -9.729 -3.995 1.00 97.44 110 TRP A C 1
ATOM 906 O O . TRP A 1 110 ? 1.416 -10.309 -2.918 1.00 97.44 110 TRP A O 1
ATOM 916 N N . LEU A 1 111 ? 0.485 -9.157 -4.599 1.00 96.88 111 LEU A N 1
ATOM 917 C CA . LEU A 1 111 ? -0.856 -9.222 -4.009 1.00 96.88 111 LEU A CA 1
ATOM 918 C C . LEU A 1 111 ? -1.317 -10.667 -3.779 1.00 96.88 111 LEU A C 1
ATOM 920 O O . LEU A 1 111 ? -1.942 -10.944 -2.765 1.00 96.88 111 LEU A O 1
ATOM 924 N N . GLU A 1 112 ? -0.992 -11.570 -4.705 1.00 96.12 112 GLU A N 1
ATOM 925 C CA . GLU A 1 112 ? -1.326 -12.997 -4.610 1.00 96.12 112 GLU A CA 1
ATOM 926 C C . GLU A 1 112 ? -0.775 -13.628 -3.322 1.00 96.12 112 GLU A C 1
ATOM 928 O O . GLU A 1 112 ? -1.496 -14.372 -2.664 1.00 96.12 112 GLU A O 1
ATOM 933 N N . ASP A 1 113 ? 0.449 -13.270 -2.925 1.00 95.56 113 ASP A N 1
ATOM 934 C CA . ASP A 1 113 ? 1.091 -13.818 -1.727 1.00 95.56 113 ASP A CA 1
ATOM 935 C C . ASP A 1 113 ? 0.442 -13.277 -0.448 1.00 95.56 113 ASP A C 1
ATOM 937 O O . ASP A 1 113 ? 0.200 -14.028 0.492 1.00 95.56 113 ASP A O 1
ATOM 941 N N . VAL A 1 114 ? 0.094 -11.984 -0.427 1.00 95.56 114 VAL A N 1
ATOM 942 C CA . VAL A 1 114 ? -0.593 -11.369 0.722 1.00 95.56 114 VAL A CA 1
ATOM 943 C C . VAL A 1 114 ? -1.981 -11.968 0.909 1.00 95.56 114 VAL A C 1
ATOM 945 O O . VAL A 1 114 ? -2.364 -12.277 2.030 1.00 95.56 114 VAL A O 1
ATOM 948 N N . LEU A 1 115 ? -2.733 -12.166 -0.178 1.00 95.00 115 LEU A N 1
ATOM 949 C CA . LEU A 1 115 ? -4.072 -12.764 -0.125 1.00 95.00 115 LEU A CA 1
ATOM 950 C C . LEU A 1 115 ? -4.065 -14.229 0.335 1.00 95.00 115 LEU A C 1
ATOM 952 O O . LEU A 1 115 ? -5.118 -14.742 0.700 1.00 95.00 115 LEU A O 1
ATOM 956 N N . ALA A 1 116 ? -2.907 -14.892 0.320 1.00 95.94 116 ALA A N 1
ATOM 957 C CA . ALA A 1 116 ? -2.737 -16.244 0.839 1.00 95.94 116 ALA A CA 1
ATOM 958 C C . ALA A 1 116 ? -2.439 -16.287 2.351 1.00 95.94 116 ALA A C 1
ATOM 960 O O . ALA A 1 116 ? -2.320 -17.377 2.911 1.00 95.94 116 ALA A O 1
ATOM 961 N N . PHE A 1 117 ? -2.297 -15.138 3.020 1.00 94.75 117 PHE A N 1
ATOM 962 C CA . PHE A 1 117 ? -2.132 -15.092 4.472 1.00 94.75 117 PHE A CA 1
ATOM 963 C C . PHE A 1 117 ? -3.419 -15.488 5.205 1.00 94.75 117 PHE A C 1
ATOM 965 O O . PHE A 1 117 ? -4.526 -15.339 4.693 1.00 94.75 117 PHE A O 1
ATOM 972 N N . ASN A 1 118 ? -3.260 -15.983 6.434 1.00 95.31 118 ASN A N 1
ATOM 973 C CA . ASN A 1 118 ? -4.379 -16.381 7.287 1.00 95.31 118 ASN A CA 1
ATOM 974 C C . ASN A 1 118 ? -5.226 -15.171 7.712 1.00 95.31 118 ASN A C 1
ATOM 976 O O . ASN A 1 118 ? -4.722 -14.052 7.800 1.00 95.31 118 ASN A O 1
ATOM 980 N N . ASP A 1 119 ? -6.481 -15.410 8.097 1.00 95.81 119 ASP A N 1
ATOM 981 C CA . ASP A 1 119 ? -7.415 -14.363 8.542 1.00 95.81 119 ASP A CA 1
ATOM 982 C C . ASP A 1 119 ? -6.875 -13.511 9.702 1.00 95.81 119 ASP A C 1
ATOM 984 O O . ASP A 1 119 ? -7.130 -12.310 9.760 1.00 95.81 119 ASP A O 1
ATOM 988 N N . GLU A 1 120 ? -6.057 -14.085 10.587 1.00 95.25 120 GLU A N 1
ATOM 989 C CA . GLU A 1 120 ? -5.393 -13.356 11.678 1.00 95.25 120 GLU A CA 1
ATOM 990 C C . GLU A 1 120 ? -4.482 -12.226 11.181 1.00 95.25 120 GLU A C 1
ATOM 992 O O . GLU A 1 120 ? -4.225 -11.270 11.911 1.00 95.25 120 GLU A O 1
ATOM 997 N N . PHE A 1 121 ? -3.992 -12.287 9.944 1.00 95.50 121 PHE A N 1
ATOM 998 C CA . PHE A 1 121 ? -3.271 -11.171 9.342 1.00 95.50 121 PHE A CA 1
ATOM 999 C C . PHE A 1 121 ? -4.215 -9.995 9.058 1.00 95.50 121 PHE A C 1
ATOM 1001 O O . PHE A 1 121 ? -3.868 -8.838 9.299 1.00 95.50 121 PHE A O 1
ATOM 1008 N N . PHE A 1 122 ? -5.426 -10.292 8.590 1.00 95.44 122 PHE A N 1
ATOM 1009 C CA . PHE A 1 122 ? -6.400 -9.323 8.096 1.00 95.44 122 PHE A CA 1
ATOM 1010 C C . PHE A 1 122 ? -7.344 -8.775 9.162 1.00 95.44 122 PHE A C 1
ATOM 1012 O O . PHE A 1 122 ? -7.793 -7.638 9.033 1.00 95.44 122 PHE A O 1
ATOM 1019 N N . PHE A 1 123 ? -7.636 -9.540 10.211 1.00 95.62 123 PHE A N 1
ATOM 1020 C CA . PHE A 1 123 ? -8.666 -9.210 11.195 1.00 95.62 123 PHE A CA 1
ATOM 1021 C C . PHE A 1 123 ? -8.108 -9.149 12.619 1.00 95.62 123 PHE A C 1
ATOM 1023 O O . PHE A 1 123 ? -7.174 -9.882 12.958 1.00 95.62 123 PHE A O 1
ATOM 1030 N N . VAL A 1 124 ? -8.641 -8.224 13.428 1.00 89.31 124 VAL A N 1
ATOM 1031 C CA . VAL A 1 124 ? -8.471 -8.179 14.896 1.00 89.31 124 VAL A CA 1
ATOM 1032 C C . VAL A 1 124 ? -9.541 -9.041 15.552 1.00 89.31 124 VAL A C 1
ATOM 1034 O O . VAL A 1 124 ? -10.700 -8.992 15.073 1.00 89.31 124 VAL A O 1
#

Sequence (124 aa):
MSGAYLGAGNFIRAAGLTEEQQSVFIGDIITPVNFKFVIEHKAYNEADFWDLFNASAPINEWIKQVSTDAERAHKKPMLIVKYNNKKRIVYIKEKVENYIFEYKGWYCFWLEDVLAFNDEFFFV

Organism: NCBI:txid1852826